Protein AF-E0W4H7-F1 (afdb_monomer_lite)

Foldseek 3Di:
DDPPPPLQAAEAEDEAAPPDPVRVCCVVPPVVVCCVVQVVRYDYHYHHDDPPDPD

Structure (mmCIF, N/CA/C/O backbone):
data_AF-E0W4H7-F1
#
_entry.id   AF-E0W4H7-F1
#
loop_
_atom_site.group_PDB
_atom_site.id
_atom_site.type_symbol
_atom_site.label_atom_id
_atom_site.label_alt_id
_atom_site.label_comp_id
_atom_site.label_asym_id
_atom_site.label_entity_id
_atom_site.label_seq_id
_atom_site.pdbx_PDB_ins_code
_atom_site.Cartn_x
_atom_site.Cartn_y
_atom_site.Cartn_z
_atom_site.occupancy
_atom_site.B_iso_or_equiv
_atom_site.auth_seq_id
_atom_site.auth_comp_id
_atom_site.auth_asym_id
_atom_site.auth_atom_id
_atom_site.pdbx_PDB_model_num
ATOM 1 N N . THR A 1 1 ? -36.196 10.321 10.647 1.00 43.88 1 THR A N 1
ATOM 2 C CA . THR A 1 1 ? -36.013 9.078 9.870 1.00 43.88 1 THR A CA 1
ATOM 3 C C . THR A 1 1 ? -34.638 8.534 10.189 1.00 43.88 1 THR A C 1
ATOM 5 O O . THR A 1 1 ? -33.644 9.163 9.856 1.00 43.88 1 THR A O 1
ATOM 8 N N . PHE A 1 2 ? -34.573 7.444 10.952 1.00 57.12 2 PHE A N 1
ATOM 9 C CA . PHE A 1 2 ? -33.307 6.834 11.354 1.00 57.12 2 PHE A CA 1
ATOM 10 C C . PHE A 1 2 ? -32.707 6.124 10.136 1.00 57.12 2 PHE A C 1
ATOM 12 O O . PHE A 1 2 ? -33.281 5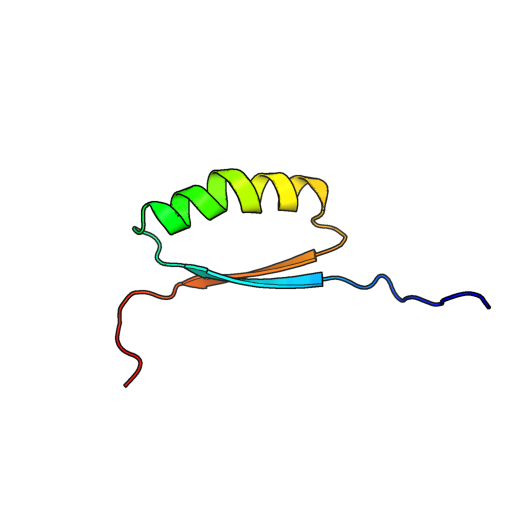.150 9.653 1.00 57.12 2 PHE A O 1
ATOM 19 N N . TYR A 1 3 ? -31.602 6.645 9.597 1.00 59.34 3 TYR A N 1
ATOM 20 C CA . TYR A 1 3 ? -30.817 5.928 8.596 1.00 59.34 3 TYR A CA 1
ATOM 21 C C . TYR A 1 3 ? -30.252 4.674 9.270 1.00 59.34 3 TYR A C 1
ATOM 23 O O . TYR A 1 3 ? -29.258 4.745 9.986 1.00 59.34 3 TYR A O 1
ATOM 31 N N . ASN A 1 4 ? -30.880 3.521 9.034 1.00 68.62 4 ASN A N 1
ATOM 32 C CA . ASN A 1 4 ? -30.221 2.226 9.181 1.00 68.62 4 ASN A CA 1
ATOM 33 C C . ASN A 1 4 ? -29.189 2.106 8.056 1.00 68.62 4 ASN A C 1
ATOM 35 O O . ASN A 1 4 ? -29.386 1.390 7.078 1.00 68.62 4 ASN A O 1
ATOM 39 N N . SER A 1 5 ? -28.109 2.875 8.162 1.00 62.38 5 SER A N 1
ATOM 40 C CA . SER A 1 5 ? -26.937 2.670 7.331 1.00 62.38 5 SER A CA 1
ATOM 41 C C . SER A 1 5 ? -26.201 1.506 7.975 1.00 62.38 5 SER A C 1
ATOM 43 O O . SER A 1 5 ? -25.492 1.691 8.962 1.00 62.38 5 SER A O 1
ATOM 45 N N . ALA A 1 6 ? -26.434 0.284 7.488 1.00 65.25 6 ALA A N 1
ATOM 46 C CA . ALA A 1 6 ? -25.491 -0.804 7.729 1.00 65.25 6 ALA A CA 1
ATOM 47 C C . ALA A 1 6 ? -24.094 -0.224 7.485 1.00 65.25 6 ALA A C 1
ATOM 49 O O . ALA A 1 6 ? -23.927 0.374 6.425 1.00 65.25 6 ALA A O 1
ATOM 50 N N . ASN A 1 7 ? -23.187 -0.291 8.473 1.00 68.69 7 ASN A N 1
ATOM 51 C CA . ASN A 1 7 ? -21.846 0.312 8.432 1.00 68.69 7 ASN A CA 1
ATOM 52 C C . ASN A 1 7 ? -21.279 0.229 7.012 1.00 68.69 7 ASN A C 1
ATOM 54 O O . ASN A 1 7 ? -20.842 -0.837 6.580 1.00 68.69 7 ASN A O 1
ATOM 58 N N . ALA A 1 8 ? -21.414 1.320 6.255 1.00 79.56 8 ALA A N 1
ATOM 59 C CA . ALA A 1 8 ? -21.242 1.274 4.815 1.00 79.56 8 ALA A CA 1
ATOM 60 C C . ALA A 1 8 ? -19.743 1.316 4.555 1.00 79.56 8 ALA A C 1
ATOM 62 O O . ALA A 1 8 ? -19.136 2.384 4.524 1.00 79.56 8 ALA A O 1
ATOM 63 N N . VAL A 1 9 ? -19.145 0.133 4.459 1.00 91.25 9 VAL A N 1
ATOM 64 C CA . VAL A 1 9 ? -17.722 -0.029 4.184 1.00 91.25 9 VAL A CA 1
ATOM 65 C C . VAL A 1 9 ? -17.444 0.444 2.760 1.00 91.25 9 VAL A C 1
ATOM 67 O O . VAL A 1 9 ? -18.111 0.033 1.809 1.00 91.25 9 VAL A O 1
ATOM 70 N N . VAL A 1 10 ? -16.449 1.313 2.605 1.00 94.50 10 VAL A N 1
ATOM 71 C CA . VAL A 1 10 ? -16.020 1.820 1.300 1.00 94.50 10 VAL A CA 1
ATOM 72 C C . VAL A 1 10 ? -15.065 0.818 0.656 1.00 94.50 10 VAL A C 1
ATOM 74 O O . VAL A 1 10 ? -14.018 0.501 1.218 1.00 94.50 10 VAL A O 1
ATOM 77 N N . ASN A 1 11 ? -15.398 0.335 -0.540 1.00 96.50 11 ASN A N 1
ATOM 78 C CA . ASN A 1 11 ? -14.513 -0.539 -1.311 1.00 96.50 11 ASN A CA 1
ATOM 79 C C . ASN A 1 11 ? -13.481 0.293 -2.084 1.00 96.50 11 ASN A C 1
ATOM 81 O O . ASN A 1 11 ? -13.846 1.215 -2.815 1.00 96.50 11 ASN A O 1
ATOM 85 N N . VAL A 1 12 ? -12.201 -0.058 -1.954 1.00 96.88 12 VAL A N 1
ATOM 86 C CA . VAL A 1 12 ? -11.080 0.604 -2.631 1.00 96.88 12 VAL A CA 1
ATOM 87 C C . VAL A 1 12 ? -10.187 -0.453 -3.279 1.00 96.88 12 VAL A C 1
ATOM 89 O O . VAL A 1 12 ? -9.419 -1.124 -2.595 1.00 96.88 12 VAL A O 1
ATOM 92 N N . THR A 1 13 ? -10.243 -0.575 -4.604 1.00 97.69 13 THR A N 1
ATOM 93 C CA . THR A 1 13 ? -9.328 -1.436 -5.369 1.00 97.69 13 THR A CA 1
ATOM 94 C C . THR A 1 13 ? -8.196 -0.598 -5.960 1.00 97.69 13 THR A C 1
ATOM 96 O O . THR A 1 13 ? -8.436 0.388 -6.658 1.00 97.69 13 THR A O 1
ATOM 99 N N . VAL A 1 14 ? -6.951 -0.992 -5.698 1.00 96.38 14 VAL A N 1
ATOM 100 C CA . VAL A 1 14 ? -5.744 -0.300 -6.163 1.00 96.38 14 VAL A CA 1
ATOM 101 C C . VAL A 1 14 ? -4.972 -1.203 -7.114 1.00 96.38 14 VAL A C 1
ATOM 103 O O . VAL A 1 14 ? -4.374 -2.197 -6.703 1.00 96.38 14 VAL A O 1
ATOM 106 N N . PHE A 1 15 ? -4.937 -0.813 -8.385 1.00 95.12 15 PHE A N 1
ATOM 107 C CA . PHE A 1 15 ? -4.089 -1.435 -9.397 1.00 95.12 15 PHE A CA 1
ATOM 108 C C . PHE A 1 15 ? -2.697 -0.806 -9.343 1.00 95.12 15 PHE A C 1
ATOM 110 O O . PHE A 1 15 ? -2.560 0.412 -9.475 1.00 95.12 15 PHE A O 1
ATOM 117 N N . TYR A 1 16 ? -1.663 -1.614 -9.116 1.00 94.75 16 TYR A N 1
ATOM 118 C CA . TYR A 1 16 ? -0.314 -1.101 -8.873 1.00 94.75 16 TYR A CA 1
ATOM 119 C C . TYR A 1 16 ? 0.777 -1.983 -9.481 1.00 94.75 16 TYR A C 1
ATOM 121 O O . TYR A 1 16 ? 0.636 -3.197 -9.565 1.00 94.75 16 TYR A O 1
ATOM 129 N N . GLU A 1 17 ? 1.910 -1.391 -9.851 1.00 94.38 17 GLU A N 1
ATOM 130 C CA . GLU A 1 17 ? 3.087 -2.130 -10.312 1.00 94.38 17 GLU A CA 1
ATOM 131 C C . GLU A 1 17 ? 4.144 -2.132 -9.201 1.00 94.38 17 GLU A C 1
ATOM 133 O O . GLU A 1 17 ? 4.583 -1.071 -8.755 1.00 94.38 17 GLU A O 1
ATOM 138 N N . SER A 1 18 ? 4.567 -3.315 -8.740 1.00 90.75 18 SER A N 1
ATOM 139 C CA . SER A 1 18 ? 5.403 -3.468 -7.535 1.00 90.75 18 SER A CA 1
ATOM 140 C C . SER A 1 18 ? 6.717 -2.681 -7.560 1.00 90.75 18 SER A C 1
ATOM 142 O O . SER A 1 18 ? 7.202 -2.283 -6.505 1.00 90.75 18 SER A O 1
ATOM 144 N N . LEU A 1 19 ? 7.292 -2.455 -8.747 1.00 91.81 19 LEU A N 1
ATOM 145 C CA . LEU A 1 19 ? 8.545 -1.714 -8.934 1.00 91.81 19 LEU A CA 1
ATOM 146 C C . LEU A 1 19 ? 8.337 -0.271 -9.419 1.00 91.81 19 LEU A C 1
ATOM 148 O O . LEU A 1 19 ? 9.311 0.463 -9.574 1.00 91.81 19 LEU A O 1
ATOM 152 N N . CYS A 1 20 ? 7.093 0.161 -9.644 1.00 93.56 20 CYS A N 1
ATOM 153 C CA . CYS A 1 20 ? 6.803 1.528 -10.057 1.00 93.56 20 CYS A CA 1
ATOM 154 C C . CYS A 1 20 ? 6.988 2.495 -8.867 1.00 93.56 20 CYS A C 1
ATOM 156 O O . CYS A 1 20 ? 6.306 2.347 -7.844 1.00 93.56 20 CYS A O 1
ATOM 158 N N . PRO A 1 21 ? 7.860 3.520 -8.975 1.00 96.44 21 PRO A N 1
ATOM 159 C CA . PRO A 1 21 ? 8.104 4.472 -7.888 1.00 96.44 21 PRO A CA 1
ATOM 160 C C . PRO A 1 21 ? 6.848 5.216 -7.420 1.00 96.44 21 PRO A C 1
ATOM 162 O O . PRO A 1 21 ? 6.701 5.482 -6.226 1.00 96.44 21 PRO A O 1
ATOM 165 N N . ASP A 1 22 ? 5.927 5.530 -8.334 1.00 96.69 22 ASP A N 1
ATOM 166 C CA . ASP A 1 22 ? 4.680 6.225 -8.006 1.00 96.69 22 ASP A CA 1
ATOM 167 C C . ASP A 1 22 ? 3.705 5.320 -7.246 1.00 96.69 22 ASP A C 1
ATOM 169 O O . ASP A 1 22 ? 3.149 5.746 -6.233 1.00 96.69 22 ASP A O 1
ATOM 173 N N . SER A 1 23 ? 3.562 4.055 -7.661 1.00 96.75 23 SER A N 1
ATOM 174 C CA . SER A 1 23 ? 2.777 3.048 -6.935 1.00 96.75 23 SER A CA 1
ATOM 175 C C . SER A 1 23 ? 3.301 2.850 -5.511 1.00 96.75 23 SER A C 1
ATOM 177 O O . SER A 1 23 ? 2.534 2.896 -4.549 1.00 96.75 23 SER A O 1
ATOM 179 N N . ILE A 1 24 ? 4.622 2.710 -5.355 1.00 97.25 24 ILE A N 1
ATOM 180 C CA . ILE A 1 24 ? 5.269 2.598 -4.041 1.00 97.25 24 ILE A CA 1
ATOM 181 C C . ILE A 1 24 ? 5.004 3.854 -3.199 1.00 97.25 24 ILE A C 1
ATOM 183 O O . ILE A 1 24 ? 4.686 3.744 -2.011 1.00 97.25 24 ILE A O 1
ATOM 187 N N . ARG A 1 25 ? 5.137 5.052 -3.788 1.00 98.50 25 ARG A N 1
ATOM 188 C CA . ARG A 1 25 ? 4.910 6.324 -3.086 1.00 98.50 25 ARG A CA 1
ATOM 189 C C . ARG A 1 25 ? 3.463 6.453 -2.621 1.00 98.50 25 ARG A C 1
ATOM 191 O O . ARG A 1 25 ? 3.255 6.808 -1.464 1.00 98.50 25 ARG A O 1
ATOM 198 N N . PHE A 1 26 ? 2.490 6.140 -3.476 1.00 98.25 26 PHE A N 1
ATOM 199 C CA . PHE A 1 26 ? 1.069 6.154 -3.130 1.00 98.25 26 PHE A CA 1
ATOM 200 C C . PHE A 1 26 ? 0.770 5.214 -1.958 1.00 98.25 26 PHE A C 1
ATOM 202 O O . PHE A 1 26 ? 0.224 5.655 -0.945 1.00 98.25 26 PHE A O 1
ATOM 209 N N . ILE A 1 27 ? 1.213 3.953 -2.044 1.00 98.00 27 ILE A N 1
ATOM 210 C CA . ILE A 1 27 ? 0.973 2.965 -0.987 1.00 98.00 27 ILE A CA 1
ATOM 211 C C . ILE A 1 27 ? 1.591 3.430 0.337 1.00 98.00 27 ILE A C 1
ATOM 213 O O . ILE A 1 27 ? 0.919 3.426 1.364 1.00 98.00 27 ILE A O 1
ATOM 217 N N . LYS A 1 28 ? 2.850 3.886 0.329 1.00 98.25 28 LYS A N 1
ATOM 218 C CA . LYS A 1 28 ? 3.565 4.262 1.560 1.00 98.25 28 LYS A CA 1
ATOM 219 C C . LYS A 1 28 ? 3.090 5.568 2.189 1.00 98.25 28 LYS A C 1
ATOM 221 O O . LYS A 1 28 ? 3.148 5.697 3.407 1.00 98.25 28 LYS A O 1
ATOM 226 N N . LYS A 1 29 ? 2.739 6.569 1.379 1.00 98.56 29 LYS A N 1
ATOM 227 C CA . LYS A 1 29 ? 2.505 7.943 1.859 1.00 98.56 29 LYS A CA 1
ATOM 228 C C . LYS A 1 29 ? 1.035 8.322 1.954 1.00 98.56 29 LYS A C 1
ATOM 230 O O . LYS A 1 29 ? 0.743 9.310 2.614 1.00 98.56 29 LYS A O 1
ATOM 235 N N . GLN A 1 30 ? 0.144 7.579 1.304 1.00 98.44 30 GLN A N 1
ATOM 236 C CA . GLN A 1 30 ? -1.285 7.886 1.285 1.00 98.44 30 GL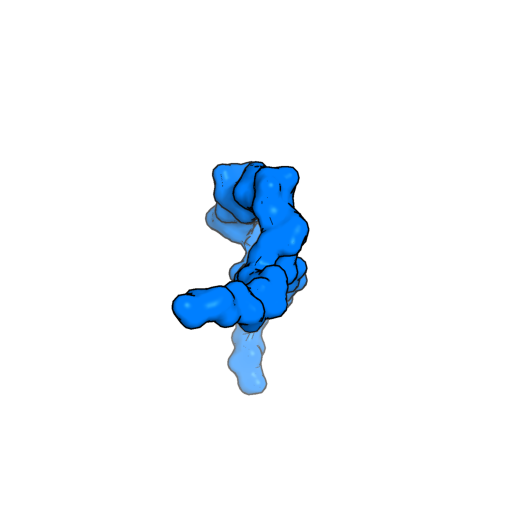N A CA 1
ATOM 237 C C . GLN A 1 30 ? -2.088 6.684 1.776 1.00 98.44 30 GLN A C 1
ATOM 239 O O . GLN A 1 30 ? -2.672 6.746 2.849 1.00 98.44 30 GLN A O 1
ATOM 244 N N . LEU A 1 31 ? -2.046 5.554 1.064 1.00 98.25 31 LEU A N 1
ATOM 245 C CA . LEU A 1 31 ? -2.924 4.426 1.382 1.00 98.25 31 LEU A CA 1
ATOM 246 C C . LEU A 1 31 ? -2.642 3.811 2.758 1.00 98.25 31 LEU A C 1
ATOM 248 O O . LEU A 1 31 ? -3.570 3.591 3.524 1.00 98.25 31 LEU A O 1
ATOM 252 N N . HIS A 1 32 ? -1.377 3.534 3.084 1.00 98.12 32 HIS A N 1
ATOM 253 C CA . HIS A 1 32 ? -1.015 2.885 4.343 1.00 98.12 32 HIS A CA 1
ATOM 254 C C . HIS A 1 32 ? -1.402 3.689 5.599 1.00 98.12 32 HIS A C 1
ATOM 256 O O . HIS A 1 32 ? -2.063 3.105 6.461 1.00 98.12 32 HIS A O 1
ATOM 262 N N . PRO A 1 33 ? -1.054 4.988 5.734 1.00 98.50 33 PRO A N 1
ATOM 263 C CA . PRO A 1 33 ? -1.482 5.763 6.898 1.00 98.50 33 PRO A CA 1
ATOM 264 C C . PRO A 1 33 ? -3.011 5.886 6.975 1.00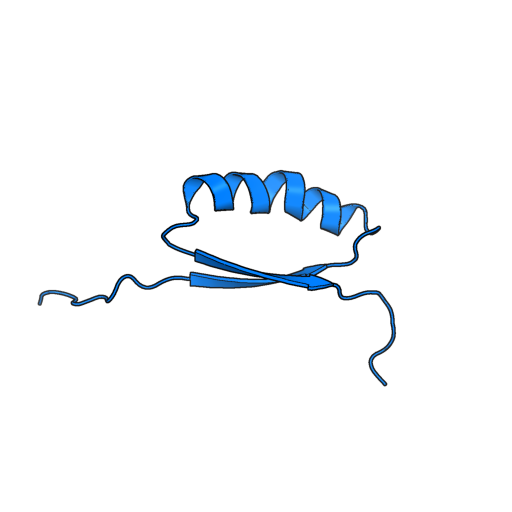 98.50 33 PRO A C 1
ATOM 266 O O . PRO A 1 33 ? -3.578 5.629 8.032 1.00 98.50 33 PRO A O 1
ATOM 269 N N . THR A 1 34 ? -3.693 6.154 5.855 1.00 98.06 34 THR A N 1
ATOM 270 C CA . THR A 1 34 ? -5.164 6.228 5.823 1.00 98.06 34 THR A CA 1
ATOM 271 C C . THR A 1 34 ? -5.817 4.904 6.226 1.00 98.06 34 THR A C 1
ATOM 273 O O . THR A 1 34 ? -6.753 4.900 7.020 1.00 98.06 34 THR A O 1
ATOM 276 N N . TYR A 1 35 ? -5.312 3.767 5.741 1.00 97.50 35 TYR A N 1
ATOM 277 C CA . TYR A 1 35 ? -5.825 2.451 6.122 1.00 97.50 35 TYR A CA 1
ATOM 278 C C . TYR A 1 35 ? -5.598 2.162 7.608 1.00 97.50 35 TYR A C 1
ATOM 280 O O . TYR A 1 35 ? -6.473 1.611 8.265 1.00 97.50 35 TYR A O 1
ATOM 288 N N . SER A 1 36 ? -4.457 2.572 8.172 1.00 97.06 36 SER A N 1
ATOM 289 C CA . SER A 1 36 ? -4.194 2.397 9.604 1.00 97.06 36 SER A CA 1
ATOM 290 C C . SER A 1 36 ? -5.235 3.097 10.485 1.00 97.06 36 SER A C 1
ATOM 292 O O . SER A 1 36 ? -5.540 2.592 11.564 1.00 97.06 36 SER A O 1
ATOM 294 N N . GLU A 1 37 ? -5.767 4.235 10.037 1.00 97.38 37 GLU A N 1
ATOM 295 C CA . GLU A 1 37 ? -6.774 5.021 10.761 1.00 97.38 37 GLU A CA 1
ATOM 296 C C . GLU A 1 37 ? -8.213 4.569 10.468 1.00 97.38 37 GLU A C 1
ATOM 298 O O . GLU A 1 37 ? -9.071 4.652 11.343 1.00 97.38 37 GLU A O 1
ATOM 303 N N . LEU A 1 38 ? -8.487 4.084 9.251 1.00 95.75 38 LEU A N 1
ATOM 304 C CA . LEU A 1 38 ? -9.851 3.876 8.749 1.00 95.75 38 LEU A CA 1
ATOM 305 C C . LEU A 1 38 ? -10.189 2.430 8.365 1.00 95.75 38 LEU A C 1
ATOM 307 O O . LEU A 1 38 ? -11.262 2.210 7.810 1.00 95.75 38 LEU A O 1
ATOM 311 N N . LYS A 1 39 ? -9.330 1.443 8.655 1.00 94.62 39 LYS A N 1
ATOM 312 C CA . LYS A 1 39 ? -9.520 0.024 8.273 1.00 94.62 39 LYS A CA 1
ATOM 313 C C . LYS A 1 39 ? -10.901 -0.561 8.597 1.00 94.62 39 LYS A C 1
ATOM 315 O O . LYS A 1 39 ? -11.370 -1.416 7.860 1.00 94.62 39 LYS A O 1
ATOM 320 N N . ASP A 1 40 ? -11.568 -0.098 9.653 1.00 95.00 40 ASP A N 1
ATOM 321 C CA . ASP A 1 40 ? -12.890 -0.610 10.049 1.00 95.00 40 ASP A CA 1
ATOM 322 C C . ASP A 1 40 ? -14.023 -0.090 9.136 1.00 95.00 40 ASP A C 1
ATOM 324 O O . ASP A 1 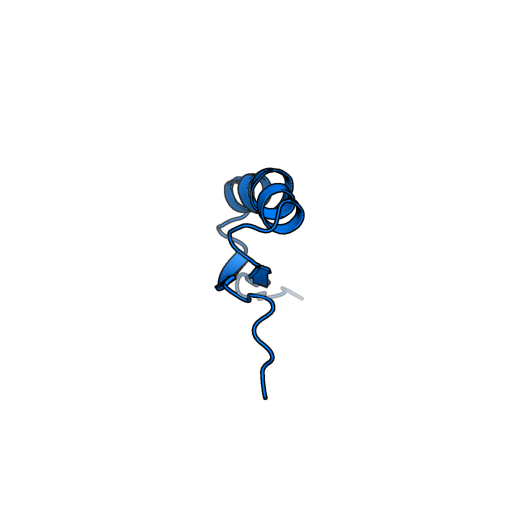40 ? -15.137 -0.612 9.155 1.00 95.00 40 ASP A O 1
ATOM 328 N N . TYR A 1 41 ? -13.733 0.919 8.309 1.00 94.94 41 TYR A N 1
ATOM 329 C CA . TYR A 1 41 ? -14.667 1.583 7.394 1.00 94.94 41 TYR A CA 1
ATOM 330 C C . TYR A 1 41 ? -14.306 1.395 5.916 1.00 94.94 41 TYR A C 1
ATOM 332 O O . TYR A 1 41 ? -15.012 1.911 5.047 1.00 94.94 41 TYR A O 1
ATOM 340 N N . MET A 1 42 ? -13.223 0.678 5.601 1.00 95.12 42 MET A N 1
ATOM 341 C CA . MET A 1 42 ? -12.811 0.430 4.220 1.00 95.12 42 MET A CA 1
ATOM 342 C C . MET A 1 42 ? -12.361 -1.003 3.975 1.00 95.12 42 MET A C 1
ATOM 344 O O . MET A 1 42 ? -11.668 -1.612 4.782 1.00 95.12 42 MET A O 1
ATOM 348 N N . ASN A 1 43 ? -12.709 -1.508 2.801 1.00 96.25 43 ASN A N 1
ATOM 349 C CA . ASN A 1 43 ? -12.243 -2.780 2.284 1.00 96.25 43 ASN A CA 1
ATOM 350 C C . ASN A 1 43 ? -11.269 -2.499 1.138 1.00 96.25 43 ASN A C 1
ATOM 352 O O . ASN A 1 43 ? -11.675 -2.010 0.080 1.00 96.25 43 ASN A O 1
ATOM 356 N N . VAL A 1 44 ? -9.982 -2.755 1.377 1.00 97.56 44 VAL A N 1
ATOM 357 C CA . VAL A 1 44 ? -8.907 -2.445 0.430 1.00 97.56 44 VAL A CA 1
ATOM 358 C C . VAL A 1 44 ? -8.438 -3.711 -0.273 1.00 97.56 44 VAL A C 1
ATOM 360 O O . VAL A 1 44 ? -8.006 -4.667 0.366 1.00 97.56 44 VAL A O 1
ATOM 363 N N . GLU A 1 45 ? -8.443 -3.672 -1.600 1.00 97.88 45 GLU A N 1
ATOM 364 C CA . GLU A 1 45 ? -7.897 -4.713 -2.464 1.00 97.88 45 GLU A CA 1
ATOM 365 C C . GLU A 1 45 ? -6.687 -4.163 -3.227 1.00 97.88 45 GLU A C 1
ATOM 367 O O . GLU A 1 45 ? -6.761 -3.113 -3.867 1.00 97.88 45 GLU A O 1
ATOM 372 N N . LEU A 1 46 ? -5.557 -4.871 -3.173 1.00 96.81 46 LEU A N 1
ATOM 373 C CA . LEU A 1 46 ? -4.357 -4.534 -3.937 1.00 96.81 46 LEU A CA 1
ATOM 374 C C . LEU A 1 46 ? -4.198 -5.524 -5.088 1.00 96.81 46 LEU A C 1
ATOM 376 O O . LEU A 1 46 ? -3.945 -6.705 -4.857 1.00 96.81 46 LEU A O 1
ATOM 380 N N . VAL A 1 47 ? -4.295 -5.034 -6.321 1.00 95.69 47 VAL A N 1
ATOM 381 C CA . VAL A 1 47 ? -4.166 -5.847 -7.533 1.00 95.69 47 VAL A CA 1
ATOM 382 C C . VAL A 1 47 ? -2.846 -5.504 -8.224 1.00 95.69 47 VAL A C 1
ATOM 384 O O . VAL A 1 47 ? -2.704 -4.402 -8.764 1.00 95.69 47 VAL A O 1
ATOM 387 N N . PRO A 1 48 ? -1.859 -6.418 -8.236 1.00 92.19 48 PRO A N 1
ATOM 388 C CA . PRO A 1 48 ? -0.643 -6.225 -9.010 1.00 92.19 48 PRO A CA 1
ATOM 389 C C . PRO A 1 48 ? -0.987 -6.159 -10.502 1.00 92.19 48 PRO A C 1
ATOM 391 O O . PRO A 1 48 ? -1.461 -7.127 -11.093 1.00 92.19 48 PRO A O 1
ATOM 394 N N . PHE A 1 49 ? -0.742 -5.011 -11.116 1.00 83.69 49 PHE A N 1
ATOM 395 C CA . PHE A 1 49 ? -1.017 -4.726 -12.515 1.00 83.69 49 PHE A CA 1
ATOM 396 C C . PHE A 1 49 ? 0.239 -4.115 -13.136 1.00 83.69 49 PHE A C 1
ATOM 398 O O . PHE A 1 49 ? 0.522 -2.928 -12.986 1.00 83.69 49 PHE A O 1
ATOM 405 N N . GLY A 1 50 ? 1.050 -4.956 -13.777 1.00 70.75 50 GLY A N 1
ATOM 406 C CA . GLY A 1 50 ? 2.215 -4.495 -14.532 1.00 70.75 50 GLY A CA 1
ATOM 407 C C . GLY A 1 50 ? 1.816 -3.918 -15.891 1.00 70.75 50 GLY A C 1
ATOM 408 O O . GLY A 1 50 ? 0.692 -4.102 -16.352 1.00 70.75 50 GLY A O 1
ATOM 409 N N . LYS A 1 51 ? 2.769 -3.319 -16.615 1.00 62.44 51 LYS A N 1
ATOM 410 C CA . LYS A 1 51 ? 2.589 -2.939 -18.036 1.00 62.44 51 LYS A CA 1
ATOM 411 C C . LYS A 1 51 ? 2.494 -4.135 -19.006 1.00 62.44 51 LYS A C 1
ATOM 413 O O . LYS A 1 51 ? 2.757 -3.990 -20.202 1.00 62.44 51 LYS A O 1
ATOM 418 N N . ALA A 1 52 ? 2.140 -5.323 -18.519 1.00 61.88 52 ALA A N 1
ATOM 419 C CA . ALA A 1 52 ? 1.814 -6.453 -19.371 1.00 61.88 52 ALA A CA 1
ATOM 420 C C . ALA A 1 52 ? 0.501 -6.121 -20.086 1.00 61.88 52 ALA A C 1
ATOM 422 O O . ALA A 1 52 ? -0.530 -5.912 -19.453 1.00 61.88 52 ALA A O 1
ATOM 423 N N . ARG A 1 53 ? 0.553 -5.998 -21.414 1.00 60.47 53 ARG A N 1
ATOM 424 C CA . ARG A 1 53 ? -0.642 -5.751 -22.223 1.00 60.47 53 ARG A CA 1
ATOM 425 C C . ARG A 1 53 ? -1.641 -6.874 -21.950 1.00 60.47 53 ARG A C 1
ATOM 427 O O . ARG A 1 53 ? -1.343 -8.025 -22.261 1.00 60.47 53 ARG A O 1
ATOM 434 N N . VAL A 1 54 ? -2.812 -6.534 -21.415 1.00 62.00 54 VAL A N 1
ATOM 435 C CA . VAL A 1 54 ? -3.984 -7.402 -21.551 1.00 62.00 54 VAL A CA 1
ATOM 436 C C . VA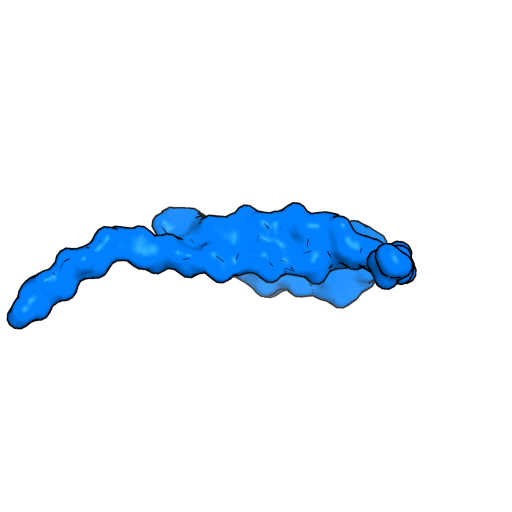L A 1 54 ? -4.294 -7.401 -23.044 1.00 62.00 54 VAL A C 1
ATOM 438 O O . VAL A 1 54 ? -4.590 -6.348 -23.612 1.00 62.00 54 VAL A O 1
ATOM 441 N N . ARG A 1 5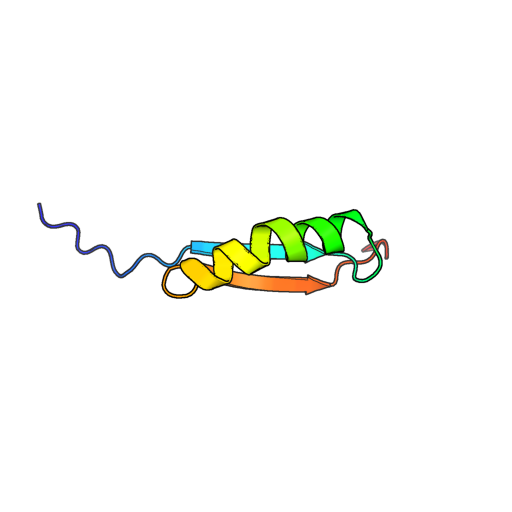5 ? -4.048 -8.534 -23.695 1.00 51.31 55 ARG A N 1
ATOM 442 C CA . ARG A 1 55 ? -4.367 -8.737 -25.104 1.00 51.31 55 ARG A CA 1
ATOM 443 C C . ARG A 1 55 ? -5.760 -9.326 -25.222 1.00 51.31 55 ARG A C 1
ATOM 445 O O . ARG A 1 55 ? -6.108 -10.128 -24.329 1.00 51.31 55 ARG A O 1
#

pLDDT: mean 87.36, std 15.36, range [43.88, 98.56]

Secondary structure (DSSP, 8-state):
--------PEEEEEEE-TT-HHHHHHIIIIIHHHHHHHGGGEEEEEEE--S----

Sequence (55 aa):
TFYNSANAVVNVTVFYESLCPDSIRFIKKQLHPTYSELKDYMNVELVPFGKARVR

Organism: Pediculus humanus subsp. corporis (NCBI:txid121224)

InterPro domains:
  IPR004911 Gamma interferon inducible lysosomal thiol reductase GILT [PF03227] (11-54)
  IPR004911 Gamma interferon inducible lysosomal thiol reductase GILT [PTHR13234] (5-52)

Radius of gyration: 15.0 Å; chains: 1; bounding box: 45×18×36 Å